Protein AF-A0A9E1I240-F1 (afdb_monomer_lite)

pLDDT: mean 77.17, std 16.38, range [48.19, 97.94]

Structure (mmCIF, N/CA/C/O backbone):
data_AF-A0A9E1I240-F1
#
_entry.id   AF-A0A9E1I240-F1
#
loop_
_atom_site.group_PDB
_atom_site.id
_atom_site.type_symbol
_atom_site.label_atom_id
_atom_site.label_alt_id
_atom_site.label_comp_id
_atom_site.label_asym_id
_atom_site.label_entity_id
_atom_site.label_seq_id
_atom_site.pdbx_PDB_ins_code
_atom_site.Cartn_x
_atom_site.Cartn_y
_atom_site.Cartn_z
_atom_site.occupancy
_atom_site.B_iso_or_equiv
_atom_site.auth_seq_id
_atom_site.auth_comp_id
_atom_site.auth_asym_id
_atom_site.auth_atom_id
_atom_site.pdbx_PDB_model_num
ATOM 1 N N . MET A 1 1 ? 10.331 -0.960 -18.560 1.00 66.69 1 MET A N 1
ATOM 2 C CA . MET A 1 1 ? 10.175 0.156 -17.618 1.00 66.69 1 MET A CA 1
ATOM 3 C C . MET A 1 1 ? 11.550 0.729 -17.404 1.00 66.69 1 MET A C 1
ATOM 5 O O . MET A 1 1 ? 12.441 -0.014 -16.997 1.00 66.69 1 MET A O 1
ATOM 9 N N . ASP A 1 2 ? 11.741 1.980 -17.794 1.00 83.75 2 ASP A N 1
ATOM 10 C CA . ASP A 1 2 ? 12.985 2.689 -17.517 1.00 83.75 2 ASP A CA 1
ATOM 11 C C . ASP A 1 2 ? 13.173 2.865 -15.996 1.00 83.75 2 ASP A C 1
ATOM 13 O O . ASP A 1 2 ? 12.213 2.817 -15.220 1.00 83.75 2 ASP A O 1
ATOM 17 N N . LYS A 1 3 ? 14.418 3.039 -15.538 1.00 74.12 3 LYS A N 1
ATOM 18 C CA . LYS A 1 3 ? 14.716 3.182 -14.105 1.00 74.12 3 LYS A CA 1
ATOM 19 C C . LYS A 1 3 ? 14.010 4.399 -13.495 1.00 74.12 3 LYS A C 1
ATOM 21 O O . LYS A 1 3 ? 13.588 4.330 -12.340 1.00 74.12 3 LYS A O 1
ATOM 26 N N . PHE A 1 4 ? 13.878 5.486 -14.256 1.00 80.00 4 PHE A N 1
ATOM 27 C CA . PHE A 1 4 ? 13.158 6.682 -13.828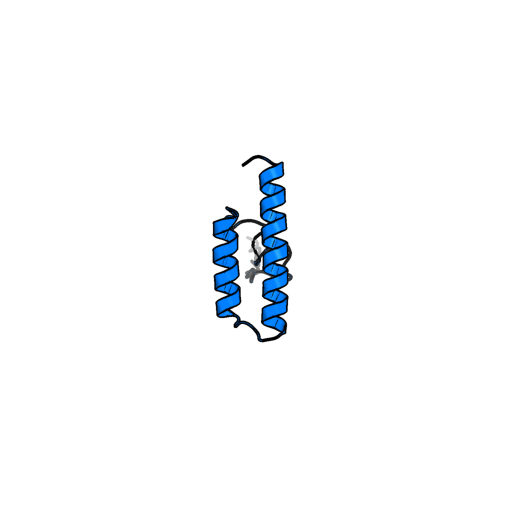 1.00 80.00 4 PHE A CA 1
ATOM 28 C C . PHE A 1 4 ? 11.657 6.401 -13.676 1.00 80.00 4 PHE A C 1
ATOM 30 O O . PHE A 1 4 ? 11.091 6.662 -12.615 1.00 80.00 4 PHE A O 1
ATOM 37 N N . GLU A 1 5 ? 11.046 5.752 -14.671 1.00 83.19 5 GLU A N 1
ATOM 38 C CA . GLU A 1 5 ? 9.633 5.344 -14.628 1.00 83.19 5 GLU A CA 1
ATOM 39 C C . GLU A 1 5 ? 9.344 4.433 -13.427 1.00 83.19 5 GLU A C 1
ATOM 41 O O . GLU A 1 5 ? 8.323 4.577 -12.754 1.00 83.19 5 GLU A O 1
ATOM 46 N N . PHE A 1 6 ? 10.255 3.501 -13.122 1.00 83.94 6 PHE A N 1
ATOM 47 C CA . PHE A 1 6 ? 10.123 2.604 -11.973 1.00 83.94 6 PHE A CA 1
ATOM 48 C C . PHE A 1 6 ? 10.121 3.357 -10.641 1.00 83.94 6 PHE A C 1
ATOM 50 O O . PHE A 1 6 ? 9.295 3.087 -9.767 1.00 83.94 6 PHE A O 1
ATOM 57 N N . TYR A 1 7 ? 11.027 4.321 -10.487 1.00 85.44 7 TYR A N 1
ATOM 58 C CA . TYR A 1 7 ? 11.095 5.148 -9.287 1.00 85.44 7 TYR A CA 1
ATOM 59 C C . TYR A 1 7 ? 9.824 5.986 -9.088 1.00 85.44 7 TYR A C 1
ATOM 61 O O . TYR A 1 7 ? 9.296 6.052 -7.971 1.00 85.44 7 TYR A O 1
ATOM 69 N N . GLU A 1 8 ? 9.302 6.587 -10.159 1.00 89.06 8 GLU A N 1
ATOM 70 C CA . GLU A 1 8 ? 8.048 7.341 -10.107 1.00 89.06 8 GLU A CA 1
ATOM 71 C C . GLU A 1 8 ? 6.874 6.445 -9.709 1.00 89.06 8 GLU A C 1
ATOM 73 O O . GLU A 1 8 ? 6.134 6.781 -8.786 1.00 89.06 8 GLU A O 1
ATOM 78 N N . ALA A 1 9 ? 6.760 5.260 -10.311 1.00 87.81 9 ALA A N 1
ATOM 79 C CA . ALA A 1 9 ? 5.709 4.300 -9.990 1.00 87.81 9 ALA A CA 1
ATOM 80 C C . ALA A 1 9 ? 5.728 3.871 -8.513 1.00 87.81 9 ALA A C 1
ATOM 82 O O . ALA A 1 9 ? 4.687 3.877 -7.850 1.00 87.81 9 ALA A O 1
ATOM 83 N N . VAL A 1 10 ? 6.910 3.564 -7.965 1.00 87.19 10 VAL A N 1
ATOM 84 C CA . VAL A 1 10 ? 7.070 3.227 -6.539 1.00 87.19 10 VAL A CA 1
ATOM 85 C C . VAL A 1 10 ? 6.687 4.412 -5.650 1.00 87.19 10 VAL A C 1
ATOM 87 O O . VAL A 1 10 ? 6.007 4.236 -4.636 1.00 87.19 10 VAL A O 1
ATOM 90 N N . THR A 1 11 ? 7.099 5.625 -6.018 1.00 89.56 11 THR A N 1
ATOM 91 C CA . THR A 1 11 ? 6.805 6.839 -5.245 1.00 89.56 11 THR A CA 1
ATOM 92 C C . THR A 1 11 ? 5.306 7.140 -5.236 1.00 89.56 11 THR A C 1
ATOM 94 O O . THR A 1 11 ? 4.727 7.361 -4.170 1.00 89.56 11 THR A O 1
ATOM 97 N N . SER A 1 12 ? 4.647 7.075 -6.396 1.00 90.81 12 SER A N 1
ATOM 98 C CA . SER A 1 12 ? 3.201 7.276 -6.519 1.00 90.81 12 SER A CA 1
ATOM 99 C C . SER A 1 12 ? 2.400 6.207 -5.775 1.00 90.81 12 SER A C 1
ATOM 101 O O . SER A 1 12 ? 1.413 6.539 -5.111 1.00 90.81 12 SER A O 1
ATOM 103 N N . TYR A 1 13 ? 2.829 4.942 -5.831 1.00 91.00 13 TYR A N 1
ATOM 104 C CA . TYR A 1 13 ? 2.236 3.861 -5.043 1.00 91.00 13 TYR A CA 1
ATOM 105 C C . TYR A 1 13 ? 2.317 4.161 -3.539 1.00 91.00 13 TYR A C 1
ATOM 107 O O . TYR A 1 13 ? 1.287 4.176 -2.864 1.00 91.00 13 TYR A O 1
ATOM 115 N N . LYS A 1 14 ? 3.509 4.490 -3.018 1.00 89.19 14 LYS A N 1
ATOM 116 C CA . LYS A 1 14 ? 3.708 4.772 -1.586 1.00 89.19 14 LYS A CA 1
ATOM 117 C C . LYS A 1 14 ? 2.900 5.973 -1.102 1.00 89.19 14 LYS A C 1
ATOM 119 O O . LYS A 1 14 ? 2.285 5.899 -0.040 1.00 89.19 14 LYS A O 1
ATOM 124 N N . ALA A 1 15 ? 2.866 7.058 -1.875 1.00 93.88 15 ALA A N 1
ATOM 125 C CA . ALA A 1 15 ? 2.067 8.236 -1.539 1.00 93.88 15 ALA A CA 1
ATOM 126 C C . ALA A 1 15 ? 0.566 7.899 -1.460 1.00 93.88 15 ALA A C 1
ATOM 128 O O . ALA A 1 15 ? -0.113 8.278 -0.505 1.00 93.88 15 ALA A O 1
ATOM 129 N N . SER A 1 16 ? 0.068 7.118 -2.423 1.00 94.12 16 SER A N 1
ATOM 130 C CA . SER A 1 16 ? -1.330 6.673 -2.460 1.00 94.12 16 SER A CA 1
ATOM 131 C C . SER A 1 16 ? -1.670 5.755 -1.279 1.00 94.12 16 SER A C 1
ATOM 133 O O . SER A 1 16 ? -2.700 5.936 -0.631 1.00 94.12 16 SER A O 1
ATOM 135 N N . MET A 1 17 ? -0.780 4.815 -0.944 1.00 93.88 17 MET A N 1
ATOM 136 C CA . MET A 1 17 ? -0.947 3.934 0.215 1.00 93.88 17 MET A CA 1
ATOM 137 C C . MET A 1 17 ? -0.914 4.700 1.537 1.00 93.88 17 MET A C 1
ATOM 139 O O . MET A 1 17 ? -1.701 4.400 2.432 1.00 93.88 17 MET A O 1
ATOM 143 N N . LYS A 1 18 ? -0.080 5.743 1.658 1.00 94.12 18 LYS A N 1
ATOM 144 C CA . LYS A 1 18 ? -0.071 6.589 2.858 1.00 94.12 18 LYS A CA 1
ATOM 145 C C . LYS A 1 18 ? -1.395 7.327 3.044 1.00 94.12 18 LYS A C 1
ATOM 147 O O . LYS A 1 18 ? -1.888 7.421 4.166 1.00 94.12 18 LYS A O 1
ATOM 152 N N . GLN A 1 19 ? -1.997 7.799 1.955 1.00 96.44 19 GLN A N 1
ATOM 153 C CA . GLN A 1 19 ? -3.325 8.401 2.006 1.00 96.44 19 GLN A CA 1
ATOM 154 C C . GLN A 1 19 ? -4.395 7.382 2.424 1.00 96.44 19 GLN A C 1
ATOM 156 O O . GLN A 1 19 ? -5.218 7.686 3.286 1.00 96.44 19 GLN A O 1
ATOM 161 N N . ALA A 1 20 ? -4.362 6.164 1.873 1.00 95.19 20 ALA A N 1
ATOM 162 C CA . ALA A 1 20 ? -5.273 5.091 2.273 1.00 95.19 20 ALA A CA 1
ATOM 163 C C . ALA A 1 20 ? -5.114 4.727 3.761 1.00 95.19 20 ALA A C 1
ATOM 165 O O . ALA A 1 20 ? -6.107 4.507 4.448 1.00 95.19 20 ALA A O 1
ATOM 166 N N . GLN A 1 21 ? -3.884 4.745 4.285 1.00 94.56 21 GLN A N 1
ATOM 167 C CA . GLN A 1 21 ? -3.614 4.503 5.702 1.00 94.56 21 GLN A CA 1
ATOM 168 C C . GLN A 1 21 ? -4.277 5.573 6.579 1.00 94.56 21 GLN A C 1
ATOM 170 O O . GLN A 1 21 ? -4.959 5.239 7.541 1.00 94.56 21 GLN A O 1
ATOM 175 N N . ILE A 1 22 ? -4.147 6.853 6.216 1.00 97.25 22 ILE A N 1
ATOM 176 C CA . ILE A 1 22 ? -4.807 7.956 6.936 1.00 97.25 22 ILE A CA 1
ATOM 177 C C . ILE A 1 22 ? -6.332 7.791 6.900 1.00 97.25 22 ILE A C 1
ATOM 179 O O . ILE A 1 22 ? -7.015 8.071 7.883 1.00 97.25 22 ILE A O 1
ATOM 183 N N . MET A 1 23 ? -6.885 7.341 5.772 1.00 97.62 23 MET A N 1
ATOM 184 C CA . MET A 1 23 ? -8.320 7.075 5.654 1.00 97.62 23 MET A CA 1
ATOM 185 C C . MET A 1 23 ? -8.764 5.931 6.573 1.00 97.62 23 MET A C 1
ATOM 187 O O . MET A 1 23 ? -9.809 6.052 7.209 1.00 97.62 23 MET A O 1
ATOM 191 N N . LEU A 1 24 ? -7.967 4.865 6.684 1.00 96.44 24 LEU A N 1
ATOM 192 C CA . LEU A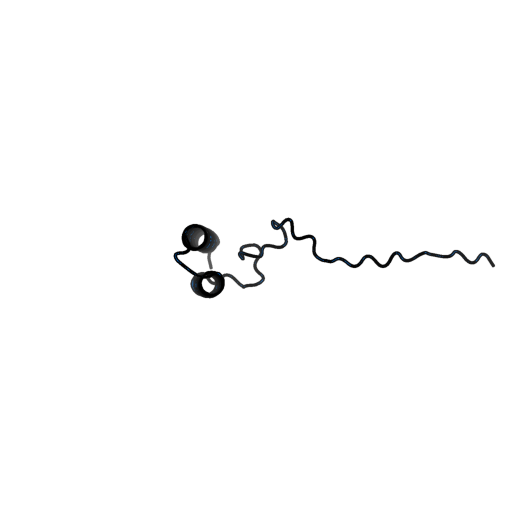 1 24 ? -8.218 3.744 7.593 1.00 96.44 24 LEU A CA 1
ATOM 193 C C . LEU A 1 24 ? -8.147 4.181 9.063 1.00 96.44 24 LEU A C 1
ATOM 195 O O . LEU A 1 24 ? -9.063 3.901 9.828 1.00 96.44 24 LEU A O 1
ATOM 199 N N . GLU A 1 25 ? -7.107 4.927 9.445 1.00 95.44 25 GLU A N 1
ATOM 200 C CA . GLU A 1 25 ? -6.926 5.465 10.805 1.00 95.44 25 GLU A CA 1
ATOM 201 C C . GLU A 1 25 ? -8.078 6.393 11.223 1.00 95.44 25 GLU A C 1
ATOM 203 O O . GLU A 1 25 ? -8.441 6.461 12.395 1.00 95.44 25 GLU A O 1
ATOM 208 N N . ARG A 1 26 ? -8.688 7.087 10.256 1.00 97.31 26 ARG A N 1
ATOM 209 C CA . ARG A 1 26 ? -9.872 7.936 10.462 1.00 97.31 26 ARG A CA 1
ATOM 210 C C . ARG A 1 26 ? -11.200 7.175 10.390 1.00 97.31 26 ARG A C 1
ATOM 212 O O . ARG A 1 26 ? -12.247 7.804 10.519 1.00 97.31 26 ARG A O 1
ATOM 219 N N . GLY A 1 27 ? -11.179 5.865 10.146 1.00 96.69 27 GLY A N 1
ATOM 220 C CA . GLY A 1 27 ? -12.380 5.037 10.004 1.00 96.69 27 GLY A CA 1
ATOM 221 C C . GLY A 1 27 ? -13.210 5.330 8.749 1.00 96.69 27 GLY A C 1
ATOM 222 O O . GLY A 1 27 ? -14.384 4.980 8.702 1.00 96.69 27 GLY A O 1
ATOM 223 N N . LEU A 1 28 ? -12.628 5.984 7.735 1.00 97.88 28 LEU A N 1
ATOM 224 C CA . LEU A 1 28 ? -13.307 6.295 6.469 1.00 97.88 28 LEU A CA 1
ATOM 225 C C . LEU A 1 28 ? -13.401 5.079 5.540 1.00 97.88 28 LEU A C 1
ATOM 227 O O . LEU A 1 28 ? -14.248 5.050 4.651 1.00 97.88 28 LEU A O 1
ATOM 231 N N . ILE A 1 29 ? -12.504 4.109 5.719 1.00 97.94 29 ILE A N 1
ATOM 232 C CA . ILE A 1 29 ? -12.469 2.849 4.976 1.00 97.94 29 ILE A CA 1
ATOM 233 C C . ILE A 1 29 ? -12.236 1.691 5.942 1.00 97.94 29 ILE A C 1
ATOM 235 O O . ILE A 1 29 ? -11.659 1.877 7.014 1.00 97.94 29 ILE A O 1
ATOM 239 N N . SER A 1 30 ? -12.664 0.493 5.550 1.00 96.75 30 SER A N 1
ATOM 240 C CA . SER A 1 30 ? -12.376 -0.732 6.297 1.00 96.75 30 SER A CA 1
ATOM 241 C C . SER A 1 30 ? -10.977 -1.284 5.985 1.00 96.75 30 SER A C 1
ATOM 243 O O . SER A 1 30 ? -10.334 -0.893 5.006 1.00 96.75 30 SER A O 1
ATOM 245 N N . ALA A 1 31 ? -10.510 -2.239 6.795 1.00 93.00 31 ALA A N 1
ATOM 246 C CA . ALA A 1 31 ? -9.281 -2.982 6.508 1.00 93.00 31 ALA A CA 1
ATOM 247 C C . ALA A 1 31 ? -9.368 -3.752 5.171 1.00 93.00 31 ALA A C 1
ATOM 249 O O . ALA A 1 31 ? -8.393 -3.803 4.420 1.00 93.00 31 ALA A O 1
ATOM 250 N N . ASP A 1 32 ? -10.550 -4.274 4.827 1.00 93.06 32 ASP A N 1
ATOM 251 C CA . ASP A 1 32 ? -10.792 -4.952 3.549 1.00 93.06 32 ASP A CA 1
ATOM 252 C C . ASP A 1 32 ? -10.688 -3.986 2.364 1.00 93.06 32 ASP A C 1
ATOM 254 O O . ASP A 1 32 ? -10.145 -4.327 1.310 1.00 93.06 32 ASP A O 1
ATOM 258 N N . ASP A 1 33 ? -11.195 -2.763 2.524 1.00 94.50 33 ASP A N 1
ATOM 259 C CA . ASP A 1 33 ? -11.071 -1.720 1.505 1.00 94.50 33 ASP A CA 1
ATOM 260 C C . ASP A 1 33 ? -9.615 -1.299 1.325 1.00 94.50 33 ASP A C 1
ATOM 262 O O . ASP A 1 33 ? -9.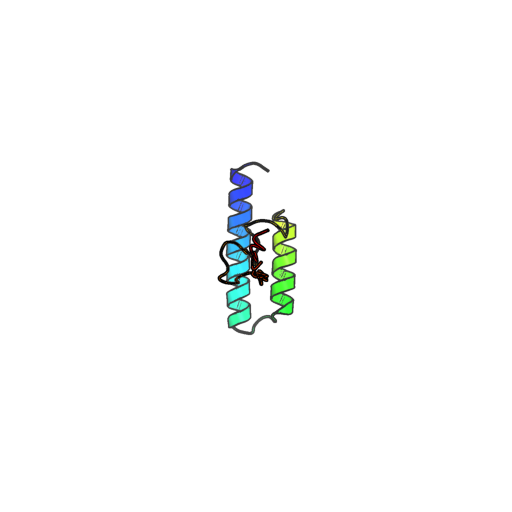155 -1.154 0.193 1.00 94.50 33 ASP A O 1
ATOM 266 N N . TYR A 1 34 ? -8.868 -1.176 2.423 1.00 93.94 34 TYR A N 1
ATOM 267 C CA . TYR A 1 34 ? -7.437 -0.896 2.390 1.00 93.94 34 TYR A CA 1
ATOM 268 C C . TYR A 1 34 ? -6.661 -1.972 1.606 1.00 93.94 34 TYR A C 1
ATOM 270 O O . TYR A 1 34 ? -5.881 -1.635 0.714 1.00 93.94 34 TYR A O 1
ATOM 278 N N . ALA A 1 35 ? -6.942 -3.261 1.835 1.00 88.88 35 ALA A N 1
ATOM 279 C CA . ALA A 1 35 ? -6.325 -4.366 1.090 1.00 88.88 35 ALA A CA 1
ATOM 280 C C . ALA A 1 35 ? -6.701 -4.374 -0.408 1.00 88.88 35 ALA A C 1
ATOM 282 O O . ALA A 1 35 ? -5.867 -4.644 -1.281 1.00 88.88 35 ALA A O 1
ATOM 283 N N . LYS A 1 36 ? -7.955 -4.034 -0.740 1.00 92.50 36 LYS A N 1
ATOM 284 C CA . LYS A 1 36 ? -8.396 -3.872 -2.138 1.00 92.50 36 LYS A CA 1
ATOM 285 C C . LYS A 1 36 ? -7.697 -2.696 -2.820 1.00 92.50 36 LYS A C 1
ATOM 287 O O . LYS A 1 36 ? -7.366 -2.796 -4.003 1.00 92.50 36 LYS A O 1
ATOM 292 N N . ILE A 1 37 ? -7.490 -1.589 -2.105 1.00 92.31 37 ILE A N 1
ATOM 293 C CA . ILE A 1 37 ? -6.754 -0.421 -2.603 1.00 92.31 37 ILE A CA 1
ATOM 294 C C . ILE A 1 37 ? -5.300 -0.803 -2.883 1.00 92.31 37 ILE A C 1
ATOM 296 O O . ILE A 1 37 ? -4.825 -0.530 -3.984 1.00 92.31 37 ILE A O 1
ATOM 300 N N . ASP A 1 38 ? -4.636 -1.494 -1.954 1.00 89.44 38 ASP A N 1
ATOM 301 C CA . ASP A 1 38 ? -3.266 -1.986 -2.134 1.00 89.44 38 ASP A CA 1
ATOM 302 C C . ASP A 1 38 ? -3.124 -2.823 -3.410 1.00 89.44 38 ASP A C 1
ATOM 304 O O . ASP A 1 38 ? -2.337 -2.499 -4.300 1.00 89.44 38 ASP A O 1
ATOM 308 N N . THR A 1 39 ? -3.991 -3.828 -3.562 1.00 88.50 39 THR A N 1
ATOM 309 C CA . THR A 1 39 ? -4.000 -4.715 -4.735 1.00 88.50 39 THR A CA 1
ATOM 310 C C . THR A 1 39 ? -4.186 -3.932 -6.038 1.00 88.50 39 THR A C 1
ATOM 312 O O . THR A 1 39 ? -3.455 -4.144 -7.008 1.00 88.50 39 THR A O 1
ATOM 315 N N . LYS A 1 40 ? -5.139 -2.990 -6.072 1.00 90.62 40 LYS A N 1
ATOM 316 C CA . LYS A 1 40 ? -5.406 -2.165 -7.260 1.00 90.62 40 LYS A CA 1
ATOM 317 C C . LYS A 1 40 ? -4.238 -1.243 -7.600 1.00 90.62 40 LYS A C 1
ATOM 319 O O . LYS A 1 40 ? -3.932 -1.065 -8.778 1.00 90.62 40 LYS A O 1
ATOM 324 N N . LEU A 1 41 ? -3.598 -0.639 -6.600 1.00 89.88 41 LEU A N 1
ATOM 325 C CA . LEU A 1 41 ? -2.467 0.260 -6.818 1.00 89.88 41 LEU A CA 1
ATOM 326 C C . LEU A 1 41 ? -1.219 -0.512 -7.250 1.00 89.88 41 LEU A C 1
ATOM 328 O O . LEU A 1 41 ? -0.538 -0.070 -8.173 1.00 89.88 41 LEU A O 1
ATOM 332 N N . ALA A 1 42 ? -0.955 -1.676 -6.656 1.00 86.00 42 ALA A N 1
ATOM 333 C CA . ALA A 1 42 ? 0.136 -2.548 -7.073 1.00 86.00 42 ALA A CA 1
ATOM 334 C C . ALA A 1 42 ? -0.018 -2.965 -8.546 1.00 86.00 42 ALA A C 1
ATOM 336 O O . ALA A 1 42 ? 0.908 -2.785 -9.336 1.00 86.00 42 ALA A O 1
ATOM 337 N N . GLN A 1 43 ? -1.219 -3.396 -8.952 1.00 86.44 43 GLN A N 1
ATOM 338 C CA . GLN A 1 43 ? -1.529 -3.706 -10.354 1.00 86.44 43 GLN A CA 1
ATOM 339 C C . GLN A 1 43 ? -1.370 -2.487 -11.273 1.00 86.44 43 GLN A C 1
ATOM 341 O O . GLN A 1 43 ? -0.738 -2.590 -12.322 1.00 86.44 43 GLN A O 1
ATOM 346 N N . LYS A 1 44 ? -1.902 -1.322 -10.875 1.00 87.75 44 LYS A N 1
ATOM 347 C CA . LYS A 1 44 ? -1.831 -0.079 -11.662 1.00 87.75 44 LYS A CA 1
ATOM 348 C C . LYS A 1 44 ? -0.392 0.351 -11.950 1.00 87.75 44 LYS A C 1
ATOM 350 O O . LYS A 1 44 ? -0.106 0.801 -13.054 1.00 87.75 44 LYS A O 1
ATOM 355 N N . TYR A 1 45 ? 0.489 0.244 -10.960 1.00 84.62 45 TYR A N 1
ATOM 356 C CA . TYR A 1 45 ? 1.881 0.685 -11.065 1.00 84.62 45 TYR A CA 1
ATOM 357 C C . TYR A 1 45 ? 2.844 -0.437 -11.481 1.00 84.62 45 TYR A C 1
ATOM 359 O O . TYR A 1 45 ? 4.056 -0.235 -11.466 1.00 84.62 45 TYR A O 1
ATOM 367 N N . GLY A 1 46 ? 2.328 -1.614 -11.857 1.00 77.06 46 GLY A N 1
ATOM 368 C CA . GLY A 1 46 ? 3.145 -2.751 -12.288 1.00 77.06 46 GLY A CA 1
ATOM 369 C C . GLY A 1 46 ? 4.033 -3.327 -11.181 1.00 77.06 46 GLY A C 1
ATOM 370 O O . GLY A 1 46 ? 5.032 -3.988 -11.466 1.00 77.06 46 GLY A O 1
ATOM 371 N N . LEU A 1 47 ? 3.694 -3.074 -9.914 1.00 74.94 47 LEU A N 1
ATOM 372 C CA . LEU A 1 47 ? 4.405 -3.637 -8.778 1.00 74.94 47 LEU A CA 1
ATOM 373 C C . LEU A 1 47 ? 3.934 -5.076 -8.587 1.00 74.94 47 LEU A C 1
ATOM 375 O O . LEU A 1 47 ? 2.774 -5.350 -8.290 1.00 74.94 47 LEU A O 1
ATOM 379 N N . ASN A 1 48 ? 4.860 -6.009 -8.775 1.00 66.19 48 ASN A N 1
ATOM 380 C CA . ASN A 1 48 ? 4.657 -7.409 -8.431 1.00 66.19 48 ASN A CA 1
ATOM 381 C C . ASN A 1 48 ? 4.341 -7.504 -6.916 1.00 66.19 48 ASN A C 1
ATOM 383 O O . ASN A 1 48 ? 4.999 -6.849 -6.110 1.00 66.19 48 ASN A O 1
ATOM 387 N N . SER A 1 49 ? 3.345 -8.300 -6.518 1.00 54.88 49 SER A N 1
ATOM 388 C CA . SER A 1 49 ? 2.925 -8.471 -5.112 1.00 54.88 49 SER A CA 1
ATOM 389 C C . SER A 1 49 ? 4.021 -9.039 -4.194 1.00 54.88 49 SER A C 1
ATOM 391 O O . SER A 1 49 ? 3.980 -8.845 -2.987 1.00 54.88 49 SER A O 1
ATOM 393 N N . CYS A 1 50 ? 5.014 -9.714 -4.770 1.00 55.38 50 CYS A N 1
ATOM 394 C CA . CYS A 1 50 ? 6.248 -10.204 -4.153 1.00 55.38 50 CYS A CA 1
ATOM 395 C C . CYS A 1 50 ? 7.426 -9.222 -4.319 1.00 55.38 50 CYS A C 1
ATOM 397 O O . CYS A 1 50 ? 8.588 -9.606 -4.187 1.00 55.38 50 CYS A O 1
ATOM 399 N N . SER A 1 51 ? 7.162 -7.968 -4.686 1.00 61.72 51 SER A N 1
ATOM 400 C CA . SER A 1 51 ? 8.182 -6.928 -4.742 1.00 61.72 51 SER A CA 1
ATOM 401 C C . SER A 1 51 ? 8.526 -6.448 -3.336 1.00 61.72 51 SER A C 1
ATOM 403 O O . SER A 1 51 ? 7.651 -6.268 -2.494 1.00 61.72 51 SER A O 1
ATOM 405 N N . VAL A 1 52 ? 9.799 -6.116 -3.119 1.00 63.50 52 VAL A N 1
ATOM 406 C CA . VAL A 1 52 ? 10.303 -5.469 -1.893 1.00 63.50 52 VAL A CA 1
ATOM 407 C C . VAL A 1 52 ? 9.629 -4.117 -1.611 1.00 63.50 52 VAL A C 1
ATOM 409 O O . VAL A 1 52 ? 9.825 -3.525 -0.557 1.00 63.50 52 VAL A O 1
ATOM 412 N N . TYR A 1 53 ? 8.863 -3.587 -2.564 1.00 61.75 53 TYR A N 1
ATOM 413 C CA . TYR A 1 53 ? 8.138 -2.328 -2.431 1.00 61.75 53 TYR A CA 1
ATOM 414 C C . TYR A 1 53 ? 6.658 -2.504 -2.068 1.00 61.75 53 TYR A C 1
ATOM 416 O O . TYR A 1 53 ? 5.989 -1.491 -1.870 1.00 61.75 53 TYR A O 1
ATOM 424 N N . ALA A 1 54 ? 6.155 -3.741 -1.978 1.00 60.69 54 ALA A N 1
ATOM 425 C CA . ALA A 1 54 ? 4.793 -4.026 -1.532 1.00 60.69 54 ALA A CA 1
ATOM 426 C C . ALA A 1 54 ? 4.597 -3.642 -0.054 1.00 60.69 54 ALA A C 1
ATOM 428 O O . ALA A 1 54 ? 5.556 -3.610 0.719 1.00 60.69 54 ALA A O 1
ATOM 429 N N . HIS A 1 55 ? 3.353 -3.359 0.349 1.00 57.94 55 HIS A N 1
ATOM 430 C CA . HIS A 1 55 ? 3.028 -2.941 1.716 1.00 57.94 55 HIS A CA 1
ATOM 431 C C . HIS A 1 55 ? 3.526 -3.938 2.781 1.00 57.94 55 HIS A C 1
ATOM 433 O O . HIS A 1 55 ? 4.134 -3.532 3.771 1.00 57.94 55 HIS A O 1
ATOM 439 N N . ASN A 1 56 ? 3.362 -5.241 2.528 1.00 59.25 56 ASN A N 1
ATOM 440 C CA . ASN A 1 56 ? 3.945 -6.324 3.328 1.00 59.25 56 ASN A CA 1
ATOM 441 C C . ASN A 1 56 ? 5.412 -6.566 2.955 1.00 59.25 56 ASN A C 1
ATOM 443 O O . ASN A 1 56 ? 5.794 -7.632 2.468 1.00 59.25 56 ASN A O 1
ATOM 447 N N . ASN A 1 57 ? 6.254 -5.563 3.171 1.00 57.97 57 ASN A N 1
ATOM 448 C CA . ASN A 1 57 ? 7.682 -5.722 2.976 1.00 57.97 57 ASN A CA 1
ATOM 449 C C . ASN A 1 57 ? 8.302 -6.452 4.174 1.00 57.97 57 ASN A C 1
ATOM 451 O O . ASN A 1 57 ? 8.630 -5.825 5.179 1.00 57.97 57 ASN A O 1
ATOM 455 N N . LEU A 1 58 ? 8.518 -7.762 4.034 1.00 58.00 58 LEU A N 1
ATOM 456 C CA . LEU A 1 58 ? 9.149 -8.617 5.050 1.00 58.00 58 LEU A CA 1
ATOM 457 C C . LEU A 1 58 ? 10.558 -8.158 5.469 1.00 58.00 58 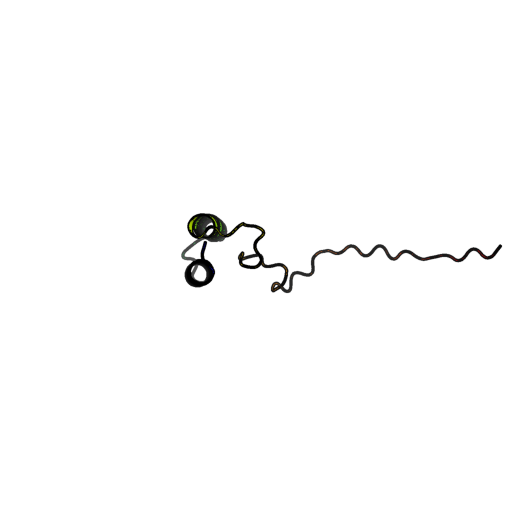LEU A C 1
ATOM 459 O O . LEU A 1 58 ? 11.041 -8.571 6.515 1.00 58.00 58 LEU A O 1
ATOM 463 N N . ILE A 1 59 ? 11.221 -7.313 4.670 1.00 61.09 59 ILE A N 1
ATOM 464 C CA . ILE A 1 59 ? 12.554 -6.775 4.988 1.00 61.09 59 ILE A CA 1
ATOM 465 C C . ILE A 1 59 ? 12.467 -5.572 5.938 1.00 61.09 59 ILE A C 1
ATOM 467 O O . ILE A 1 59 ? 13.386 -5.337 6.716 1.00 61.09 59 ILE A O 1
ATOM 471 N N . TYR A 1 60 ? 11.373 -4.807 5.879 1.00 51.38 60 TYR A N 1
ATOM 472 C CA . TYR A 1 60 ? 11.173 -3.607 6.702 1.00 51.38 60 TYR A CA 1
ATOM 473 C C . TYR A 1 60 ? 10.124 -3.786 7.804 1.00 51.38 60 TYR A C 1
ATOM 475 O O . TYR A 1 60 ? 10.022 -2.932 8.681 1.00 51.38 60 TYR A O 1
ATOM 483 N N . SER A 1 61 ? 9.336 -4.861 7.774 1.00 56.84 61 SER A N 1
ATOM 484 C CA . SER A 1 61 ? 8.424 -5.195 8.862 1.00 56.84 61 SER A CA 1
ATOM 485 C C . SER A 1 61 ? 9.192 -5.831 10.018 1.00 56.84 61 SER A C 1
ATOM 487 O O . SER A 1 61 ? 9.968 -6.756 9.797 1.00 56.84 61 SER A O 1
ATOM 489 N N . GLU A 1 62 ? 8.896 -5.433 11.257 1.00 56.72 62 GLU A N 1
ATOM 490 C CA . GLU A 1 62 ? 9.364 -6.141 12.463 1.00 56.72 62 GLU A CA 1
ATOM 491 C C . GLU A 1 62 ? 8.788 -7.564 12.587 1.00 56.72 62 GLU A C 1
ATOM 493 O O . GLU A 1 62 ? 9.117 -8.289 13.528 1.00 56.72 62 GLU A O 1
ATOM 498 N N . ASN A 1 63 ? 7.934 -7.970 11.640 1.00 56.94 63 ASN A N 1
ATOM 499 C CA . ASN A 1 63 ? 7.347 -9.294 11.531 1.00 56.94 63 ASN A CA 1
ATOM 500 C C . ASN A 1 63 ? 8.474 -10.312 11.341 1.00 56.94 63 ASN A C 1
ATOM 502 O O . ASN A 1 63 ? 8.862 -10.650 10.221 1.00 56.94 63 ASN A O 1
ATOM 506 N N . ARG A 1 64 ? 9.010 -10.810 12.457 1.00 58.69 64 ARG A N 1
ATOM 507 C CA . ARG A 1 64 ? 9.875 -11.979 12.462 1.00 58.69 64 ARG A CA 1
ATOM 508 C C . ARG A 1 64 ? 9.044 -13.105 11.876 1.00 58.69 64 ARG A C 1
ATOM 510 O O . ARG A 1 64 ? 8.077 -13.546 12.496 1.00 58.69 64 ARG A O 1
ATOM 517 N N . GLY A 1 65 ? 9.378 -13.517 10.654 1.00 57.47 65 GLY A N 1
ATOM 518 C CA . GLY A 1 65 ? 8.848 -14.753 10.101 1.00 57.47 65 GLY A CA 1
ATOM 519 C C . GLY A 1 65 ? 8.991 -15.830 11.170 1.00 57.47 65 GLY A C 1
ATOM 520 O O . GLY A 1 65 ? 10.002 -15.857 11.876 1.00 57.47 65 GLY A O 1
ATOM 521 N N . ASN A 1 66 ? 7.960 -16.651 11.343 1.00 60.12 66 ASN A N 1
ATOM 522 C CA . ASN A 1 66 ? 7.991 -17.776 12.266 1.00 60.12 66 ASN A CA 1
ATOM 523 C C . ASN A 1 66 ? 9.007 -18.806 11.741 1.00 60.12 66 ASN A C 1
ATOM 525 O O . ASN A 1 66 ? 8.640 -19.797 11.116 1.00 60.12 66 ASN A O 1
ATOM 529 N N . ILE A 1 67 ? 10.299 -18.509 11.896 1.00 63.03 67 ILE A N 1
ATOM 530 C CA . ILE A 1 67 ? 11.404 -19.407 11.59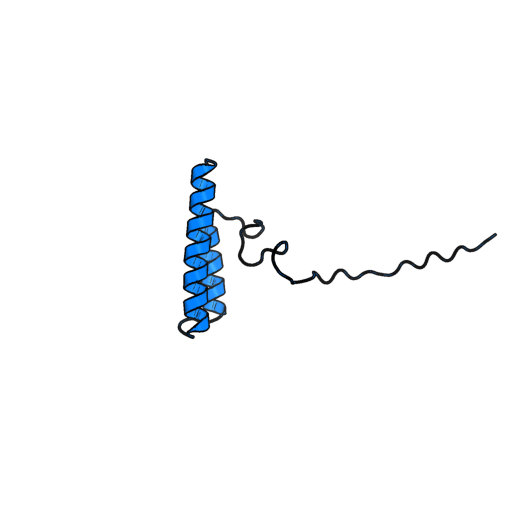7 1.00 63.03 67 ILE A CA 1
ATOM 531 C C . ILE A 1 67 ? 11.407 -20.389 12.758 1.00 63.03 67 ILE A C 1
ATOM 533 O O . ILE A 1 67 ? 11.939 -20.101 13.827 1.00 63.03 67 ILE A O 1
ATOM 537 N N . HIS A 1 68 ? 10.734 -21.520 12.570 1.00 58.53 68 HIS A N 1
ATOM 538 C CA . HIS A 1 68 ? 10.835 -22.638 13.489 1.00 58.53 68 HIS A CA 1
ATOM 539 C C . HIS A 1 68 ? 12.282 -23.143 13.442 1.00 58.53 68 HIS A C 1
ATOM 541 O O . HIS A 1 68 ? 12.687 -23.807 12.491 1.00 58.53 68 HIS A O 1
ATOM 547 N N . THR A 1 69 ? 13.096 -22.752 14.418 1.00 59.28 69 THR A N 1
ATOM 548 C CA . THR A 1 69 ? 14.406 -23.359 14.640 1.00 59.28 69 THR A CA 1
ATOM 549 C C . THR A 1 69 ? 14.176 -24.664 15.383 1.00 59.28 69 THR A C 1
ATOM 551 O O . THR A 1 69 ? 14.011 -24.656 16.602 1.00 59.28 69 THR A O 1
ATOM 554 N N . GLU A 1 70 ? 14.134 -25.783 14.663 1.00 60.91 70 GLU A N 1
ATOM 555 C CA . GLU A 1 70 ? 14.404 -27.070 15.300 1.00 60.91 70 GLU A CA 1
ATOM 556 C C . GLU A 1 70 ? 15.873 -27.042 15.742 1.00 60.91 70 GLU A C 1
ATOM 558 O O . GLU A 1 70 ? 16.784 -26.985 14.913 1.00 60.91 70 GLU A O 1
ATOM 563 N N . GLU A 1 71 ? 16.119 -26.993 17.053 1.00 63.12 71 GLU A N 1
ATOM 564 C CA . GLU A 1 71 ? 17.462 -27.191 17.591 1.00 63.12 71 GLU A CA 1
ATOM 565 C C . GLU A 1 71 ? 17.888 -28.631 17.288 1.00 63.12 71 GLU A C 1
ATOM 567 O O . GLU A 1 71 ? 17.443 -29.586 17.926 1.00 63.12 71 GLU A O 1
ATOM 572 N N . VAL A 1 72 ? 18.749 -28.801 16.284 1.00 64.38 72 VAL A N 1
ATOM 573 C CA . VAL A 1 72 ? 19.405 -30.081 16.016 1.00 64.38 72 VAL A CA 1
ATOM 574 C C . VAL A 1 72 ? 20.478 -30.281 17.083 1.00 64.38 72 VAL A C 1
ATOM 576 O O . VAL A 1 72 ? 21.602 -29.791 16.962 1.00 64.38 72 VAL A O 1
ATOM 579 N N . PHE A 1 73 ? 20.134 -31.006 18.145 1.00 57.31 73 PHE A N 1
ATOM 580 C CA . PHE A 1 73 ? 21.119 -31.523 19.088 1.00 57.31 73 PHE A CA 1
ATOM 581 C C . PHE A 1 73 ? 21.935 -32.612 18.390 1.00 57.31 73 PHE A C 1
ATOM 583 O O . PHE A 1 73 ? 21.463 -33.729 18.189 1.00 57.31 73 PHE A O 1
ATOM 590 N N . ILE A 1 74 ? 23.173 -32.293 18.010 1.00 64.88 74 ILE A N 1
ATOM 591 C CA . ILE A 1 74 ? 24.140 -33.309 17.593 1.00 64.88 74 ILE A CA 1
ATOM 592 C C . ILE A 1 74 ? 24.570 -34.052 18.862 1.00 64.88 74 ILE A C 1
ATOM 594 O O . ILE A 1 74 ? 25.429 -33.581 19.608 1.00 64.88 74 ILE A O 1
ATOM 598 N N . THR A 1 75 ? 23.965 -35.205 19.142 1.00 54.59 75 THR A N 1
ATOM 599 C CA . THR A 1 75 ? 24.534 -36.147 20.105 1.00 54.59 75 THR A CA 1
ATOM 600 C C . THR A 1 75 ? 25.705 -36.842 19.426 1.00 54.59 75 THR A C 1
ATOM 602 O O . THR A 1 75 ? 25.515 -37.707 18.574 1.00 54.59 75 THR A O 1
ATOM 605 N N . ASN A 1 76 ? 26.925 -36.442 19.784 1.00 55.81 76 ASN A N 1
ATOM 606 C CA . ASN A 1 76 ? 28.119 -37.212 19.460 1.00 55.81 76 ASN A CA 1
ATOM 607 C C . ASN A 1 76 ? 28.061 -38.535 20.237 1.00 55.81 76 ASN A C 1
ATOM 609 O O . ASN A 1 76 ? 28.460 -38.592 21.399 1.00 55.81 76 ASN A O 1
ATOM 613 N N . GLU A 1 77 ? 27.553 -39.590 19.603 1.00 57.06 77 GLU A N 1
ATOM 614 C CA . GLU A 1 77 ? 27.832 -40.954 20.042 1.00 57.06 77 GLU A CA 1
ATOM 615 C C . GLU A 1 77 ? 29.283 -41.279 19.679 1.00 57.06 77 GLU A C 1
ATOM 617 O O . GLU A 1 77 ? 29.628 -41.551 18.529 1.00 57.06 77 GLU A O 1
ATOM 622 N N . SER A 1 78 ? 30.149 -41.172 20.685 1.00 51.91 78 SER A N 1
ATOM 623 C CA . SER A 1 78 ? 31.503 -41.712 20.663 1.00 51.91 78 SER A CA 1
ATOM 624 C C . SER A 1 78 ? 31.424 -43.237 20.560 1.00 51.91 78 SER A C 1
ATOM 626 O O . SER A 1 78 ? 30.918 -43.878 21.482 1.00 51.91 78 SER A O 1
ATOM 628 N N . ASN A 1 79 ? 31.934 -43.802 19.466 1.00 48.19 79 ASN A N 1
ATOM 629 C CA . ASN A 1 79 ? 32.264 -45.224 19.346 1.00 48.19 79 ASN A CA 1
ATOM 630 C C . ASN A 1 79 ? 33.786 -45.371 19.309 1.00 48.19 79 ASN A C 1
ATOM 632 O O . ASN A 1 79 ? 34.403 -44.660 18.481 1.00 48.19 79 ASN A O 1
#

Secondary structure (DSSP, 8-state):
--HHHHHHHHHHHHHHHHHHHHHHHTTSS-HHHHHHHHHHHHHHTT--TTSTTSSS-TTTS------------------

Radius of gyration: 19.78 Å; chains: 1; bounding box: 46×54×38 Å

Foldseek 3Di:
DDPVLLVVLLVVLVVQLVVLVVCVVVVVDDPVVSVVSQVVSCVVSVNDCPDCSRPPNVVPDPPPDPPPDPPPPPDPPDD

Sequence (79 aa):
MDKFEFYEAVTSYKASMKQAQIMLERGLISADDYAKIDTKLAQKYGLNSCSVYAHNNLIYSENRGNIHTEEVFITNESN

=== Feature glossary ===
A reading guide for the features in this record.

Start from the sequence.

  · Sequence gives the chain of amino acids in standard one-letter code (A=alanine, C=cysteine, …, Y=tyrosine), read N→C. It is the only feature that is directly encoded by the gene; all structural features are derived from the folded form of this sequence.

Fold it, and you get atomic coordinates and the backbone conformation that goes with them.

  · Structure coordinates are given as an mmCIF _atom_site loop: one row per atom with element, residue name, chain id, sequence number, and x/y/z position in Å. Only the four main-chain atoms per residue are included here; side chains are omitted to keep the record compact.

  · Backbone dihedral angles. Every residue except chain termini has a φ (preceding-C → N → Cα → C) and a ψ (N → Cα → C → next-N). They are reported in degrees following the IUPAC sign convention. Secondary structure is essentially a statement about which (φ, ψ) basin each residue occupies.

  · Eight-state secondary structure (DSSP): H is the canonical α-helix, G the tighter 3₁₀-helix, I the wider π-helix; E/B are β-structure, T and S are turns and bends, and '-' is everything else. DSSP derives these from the pattern of main-chain N–H···O=C hydrogen bonds, not from the sequence.

  · SS3 is a coarse helix/strand/coil call (letters a/b/c) made by the P-SEA algorithm from inter-Cα distances and dihedrals. It is less detailed than DSSP but needs only Cα positions.

Summarize the fold with a handful of shape descriptors and a per-residue structural alphabet.

  · Radius of gyration (Rg) is the root-mean-square distance of Cα atoms from their centroid — a single number for overall size and compactness. A globular domain of N residues has Rg ≈ 2.2·N^0.38 Å; an extended or disordered chain has a much larger Rg. The Cα contact count is the number of residue pairs whose Cα atoms are within 8 Å and are more than four positions apart in sequence — a standard proxy for tertiary packing density. The bounding box is the smallest axis-aligned box enclosing all Cα atoms.

  · 3Di is Foldseek's structural alphabet. Each residue is assigned one of twenty discrete states based on h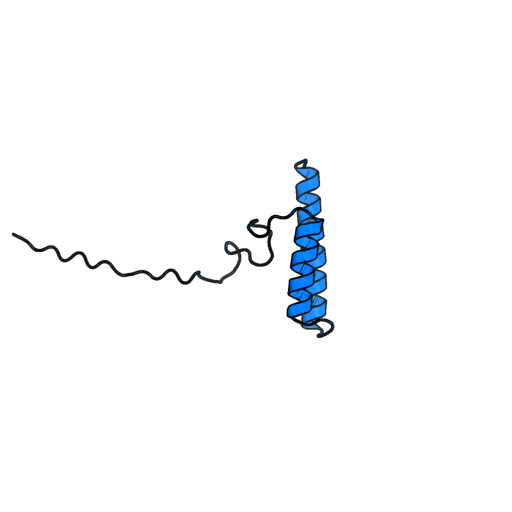ow its Cα sits relative to its spatial (not sequential) neighbors. Aligning 3Di strings finds structural homologs roughly as well as full 3D superposition, but orders of magnitude faster.

  · Solvent-accessible surface area (SASA) is the area in Å² traced out by the centre of a 1.4 Å probe sphere (a water molecule) rolled over the protein's van der Waals surface (Shrake–Rupley / Lee–Richards construction). Buried residues have near-zero SASA; fully exposed residues can exceed 200 Å². The total SASA scales roughly with the number of surface residues.

Ask how reliable the model is.

  · For AlphaFold models, the B-factor field carries pLDDT — the model's own estimate of local accuracy on a 0–100 scale. Regions with pLDDT<50 should be treated as essentially unmodeled; they often correspond to intrinsically disordered segments.

  · For experimental (PDB) structures, the B-factor (temperature factor) quantifies the positional spread of each atom in the crystal — a combination of thermal vibration and static disorder — in units of Å². High B-factors mark flexible loops or poorly resolved regions; low B-factors mark the rigid, well-ordered core.

  · Predicted Aligned Error (PAE) is an AlphaFold confidence matrix: entry (i, j) is the expected error in the position of residue j, in ångströms, when the prediction is superimposed on the true structure at residue i. Low PAE within a block of residues means that block is internally rigid and well-predicted; high PAE between two blocks means their relative placement is uncertain even if each block individually is confident.

Place it in context: what it resembles, what it is annotated as, and how it looks.

  · Structural nearest neighbors (via Foldseek easy-search vs the PDB). Reported per hit: target PDB id, E-value, and alignment TM-score. A TM-score above ~0.5 is the conventional threshold for 'same fold'.

  · Functional annotations link the protein to curated databases. InterPro entries identify conserved domains and families by matching the sequence against member-database signatures (Pfam, PROSITE, CDD, …). Gene Ontology (GO) terms describe molecular function, biological process, and cellular component in a controlled vocabulary. CATH places the structure in a hierarchical fold classification (Class/Architecture/Topology/Homologous-superfamily). The organism is the source species.

  · The contact map is a binary N×N matrix image: pixel (i, j) is dark where Cα_i and Cα_j are within 8 Å and |i−j|>4. Because the |i−j|>4 filter removes local helical contacts, off-diagonal stripes parallel to the main diagonal indicate parallel β-sheets; stripes perpendicular to it indicate antiparallel β-sheets. The Ramachandran plot scatters every residue's (φ, ψ) pair against the sterically allowed regions. The PAE heatmap renders the predicted-aligned-error matrix.

  · Six rendered views show the 3D structure from the faces of a cube — i.e. along ±x, ±y, ±z. Rendering representation is drawn randomly per protein from cartoon (secondary-structure ribbons), sticks (backbone bonds), or molecular surface; coloring is either N→C rainbow (blue at the N-terminus through red at the C-terminus) or one color per chain.